Pr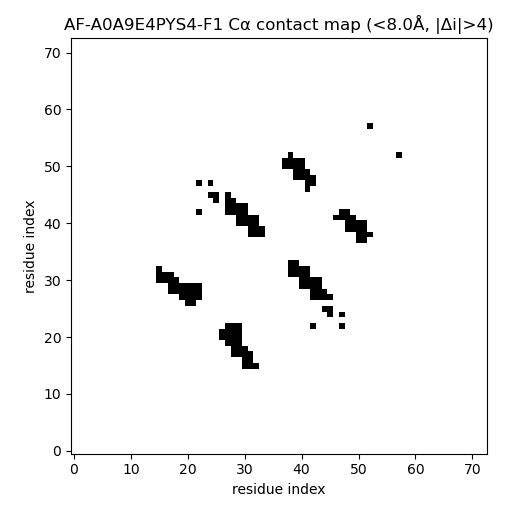otein AF-A0A9E4PYS4-F1 (afdb_monomer)

pLDDT: mean 75.65, std 19.0, range [41.22, 96.81]

Nearest PDB structures (foldseek):
  8ity-assembly1_I  TM=7.587E-01  e=6.027E-01  Homo sapiens

Structure (mmCIF, N/CA/C/O backbone):
data_AF-A0A9E4PYS4-F1
#
_entry.id   AF-A0A9E4PYS4-F1
#
loop_
_atom_site.group_PDB
_atom_site.id
_atom_site.type_symbol
_atom_site.label_atom_id
_atom_site.label_alt_id
_atom_site.label_comp_id
_atom_site.label_asym_id
_atom_site.label_entity_id
_atom_site.label_seq_id
_atom_site.pdbx_PDB_ins_code
_atom_site.Cartn_x
_atom_site.Cartn_y
_atom_site.Cartn_z
_atom_site.occupancy
_atom_site.B_iso_or_equiv
_atom_site.auth_seq_id
_atom_site.auth_comp_id
_atom_site.auth_asym_id
_atom_site.auth_atom_id
_atom_site.pdbx_PDB_model_num
ATOM 1 N N . MET A 1 1 ? 41.252 9.438 1.113 1.00 45.28 1 MET A N 1
ATOM 2 C CA . MET A 1 1 ? 39.809 9.688 1.358 1.00 45.28 1 MET A CA 1
ATOM 3 C C . MET A 1 1 ? 38.991 8.552 0.754 1.00 45.28 1 MET A C 1
ATOM 5 O O . MET A 1 1 ? 38.278 8.739 -0.227 1.00 45.28 1 MET A O 1
ATOM 9 N N . GLU A 1 2 ? 39.121 7.350 1.310 1.00 41.22 2 GLU A N 1
ATOM 10 C CA . GLU A 1 2 ? 38.407 6.179 0.801 1.00 41.22 2 GLU A CA 1
ATOM 11 C C . GLU A 1 2 ? 36.960 6.216 1.286 1.00 41.22 2 GLU A C 1
ATOM 13 O O . GLU A 1 2 ? 36.662 6.329 2.478 1.00 41.22 2 GLU A O 1
ATOM 18 N N . ARG A 1 3 ? 36.050 6.230 0.313 1.00 46.47 3 ARG A N 1
ATOM 19 C CA . ARG A 1 3 ? 34.616 6.389 0.510 1.00 46.47 3 ARG A CA 1
ATOM 20 C C . ARG A 1 3 ? 34.094 5.169 1.260 1.00 46.47 3 ARG A C 1
ATOM 22 O O . ARG A 1 3 ? 33.936 4.097 0.688 1.00 46.47 3 ARG A O 1
ATOM 29 N N . ARG A 1 4 ? 33.807 5.358 2.548 1.00 49.91 4 ARG A N 1
ATOM 30 C CA . ARG A 1 4 ? 33.031 4.441 3.387 1.00 49.91 4 ARG A CA 1
ATOM 31 C C . ARG A 1 4 ? 31.692 4.208 2.684 1.00 49.91 4 ARG A C 1
ATOM 33 O O . ARG A 1 4 ? 30.796 5.043 2.791 1.00 49.91 4 ARG A O 1
ATOM 40 N N . LEU A 1 5 ? 31.572 3.115 1.926 1.00 55.47 5 LEU A N 1
ATOM 41 C CA . LEU A 1 5 ? 30.284 2.626 1.446 1.00 55.47 5 LEU A CA 1
ATOM 42 C C . LEU A 1 5 ? 29.442 2.424 2.702 1.00 55.47 5 LEU A C 1
ATOM 44 O O . LEU A 1 5 ? 29.685 1.508 3.492 1.00 55.47 5 LEU A O 1
ATOM 48 N N . LYS A 1 6 ? 28.530 3.368 2.955 1.00 45.41 6 LYS A N 1
ATOM 49 C CA . LYS A 1 6 ? 27.514 3.241 3.990 1.00 45.41 6 LYS A CA 1
ATOM 50 C C . LYS A 1 6 ? 26.831 1.928 3.658 1.00 45.41 6 LYS A C 1
ATOM 52 O O . LYS A 1 6 ? 26.186 1.850 2.619 1.00 45.41 6 LYS A O 1
ATOM 57 N N . ARG A 1 7 ? 27.062 0.896 4.478 1.00 47.06 7 ARG A N 1
ATOM 58 C CA . ARG A 1 7 ? 26.270 -0.333 4.478 1.00 47.06 7 ARG A CA 1
ATOM 59 C C . ARG A 1 7 ? 24.835 0.154 4.540 1.00 47.06 7 ARG A C 1
ATOM 61 O O . ARG A 1 7 ? 24.388 0.590 5.599 1.00 47.06 7 ARG A O 1
ATOM 68 N N . SER A 1 8 ? 24.181 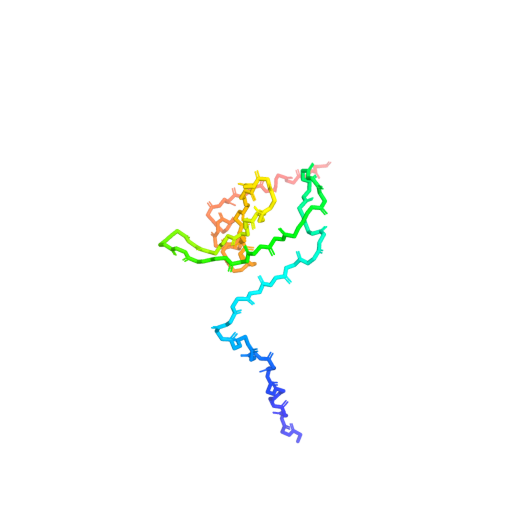0.230 3.386 1.00 47.78 8 SER A N 1
ATOM 69 C CA . SER A 1 8 ? 22.776 0.551 3.310 1.00 47.78 8 SER A CA 1
ATOM 70 C C . SER A 1 8 ? 22.134 -0.475 4.216 1.00 47.78 8 SER A C 1
ATOM 72 O O . SER A 1 8 ? 22.324 -1.676 4.008 1.00 47.78 8 SER A O 1
ATOM 74 N N . ALA A 1 9 ? 21.474 -0.009 5.269 1.00 45.84 9 ALA A N 1
ATOM 75 C CA . ALA A 1 9 ? 20.631 -0.832 6.112 1.00 45.84 9 ALA A CA 1
ATOM 76 C C . ALA A 1 9 ? 19.419 -1.269 5.271 1.00 45.84 9 ALA A C 1
ATOM 78 O O . ALA A 1 9 ? 18.284 -0.907 5.529 1.00 45.84 9 ALA A O 1
ATOM 79 N N . PHE A 1 10 ? 19.688 -2.033 4.217 1.00 43.34 10 PHE A N 1
ATOM 80 C CA . PHE A 1 10 ? 18.749 -2.779 3.403 1.00 43.34 10 PHE A CA 1
ATOM 81 C C . PHE A 1 10 ? 18.538 -4.128 4.089 1.00 43.34 10 PHE A C 1
ATOM 83 O O . PHE A 1 10 ? 18.590 -5.190 3.485 1.00 43.34 10 PHE A O 1
ATOM 90 N N . ILE A 1 11 ? 18.346 -4.088 5.406 1.00 48.81 11 ILE A N 1
ATOM 91 C CA . ILE A 1 11 ? 17.847 -5.231 6.154 1.00 48.81 11 ILE A CA 1
ATOM 92 C C . ILE A 1 11 ? 16.324 -5.109 6.132 1.00 48.81 11 ILE A C 1
ATOM 94 O O . ILE A 1 11 ? 15.678 -4.968 7.164 1.00 48.81 11 ILE A O 1
ATOM 98 N N . TYR A 1 12 ? 15.733 -5.156 4.933 1.00 49.78 12 TYR A N 1
ATOM 99 C CA . TYR A 1 12 ? 14.366 -5.654 4.810 1.00 49.78 12 TYR A CA 1
ATOM 100 C C . TYR A 1 12 ? 14.462 -7.165 4.981 1.00 49.78 12 TYR A C 1
ATOM 102 O O . TYR A 1 12 ? 14.474 -7.939 4.029 1.00 49.78 12 TYR A O 1
ATOM 110 N N . ASN A 1 13 ? 14.641 -7.552 6.244 1.00 47.25 13 ASN A N 1
ATOM 111 C CA . ASN A 1 13 ? 14.432 -8.905 6.706 1.00 47.25 13 ASN A CA 1
ATOM 112 C C . ASN A 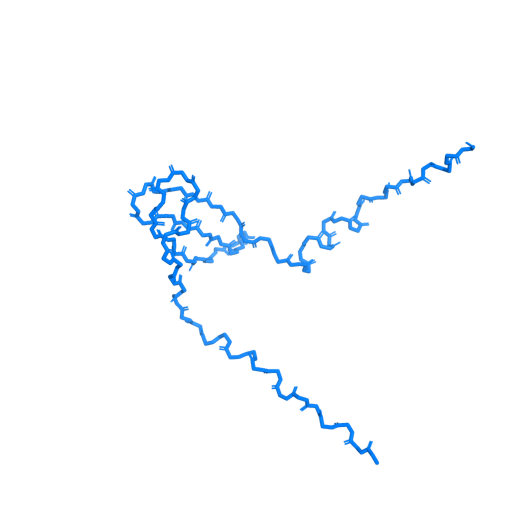1 13 ? 13.039 -9.311 6.213 1.00 47.25 13 ASN A C 1
ATOM 114 O O . ASN A 1 13 ? 12.090 -8.540 6.349 1.00 47.25 13 ASN A O 1
ATOM 118 N N . SER A 1 14 ? 12.954 -10.461 5.563 1.00 54.91 14 SER A N 1
ATOM 119 C CA . SER A 1 14 ? 11.817 -11.002 4.817 1.00 54.91 14 SER A CA 1
ATOM 120 C C . SER A 1 14 ? 10.608 -11.325 5.707 1.00 54.91 14 SER A C 1
ATOM 122 O O . SER A 1 14 ? 10.191 -12.473 5.825 1.00 54.91 14 SER A O 1
ATOM 124 N N . GLY A 1 15 ? 10.064 -10.312 6.376 1.00 59.03 15 GLY A N 1
ATOM 125 C CA . GLY A 1 15 ? 9.050 -10.439 7.407 1.00 59.03 15 GLY A CA 1
ATOM 126 C C . GLY A 1 15 ? 7.883 -9.506 7.139 1.00 59.03 15 GLY A C 1
ATOM 127 O O . GLY A 1 15 ? 8.070 -8.319 6.887 1.00 59.03 15 GLY A O 1
ATOM 128 N N . TRP A 1 16 ? 6.687 -10.084 7.196 1.00 65.19 16 TRP A N 1
ATOM 129 C CA . TRP A 1 16 ? 5.400 -9.425 7.400 1.00 65.19 16 TRP A CA 1
ATOM 130 C C . TRP A 1 16 ? 5.522 -7.990 7.952 1.00 65.19 16 TRP A C 1
ATOM 132 O O . TRP A 1 16 ? 5.821 -7.792 9.129 1.00 65.19 16 TRP A O 1
ATOM 142 N N . VAL A 1 17 ? 5.273 -6.985 7.106 1.00 82.81 17 VAL A N 1
ATOM 143 C CA . VAL A 1 17 ? 5.199 -5.582 7.539 1.00 82.81 17 VAL A CA 1
ATOM 144 C C . VAL A 1 17 ? 3.741 -5.253 7.832 1.00 82.81 17 VAL A C 1
ATOM 146 O O . VAL A 1 17 ? 2.881 -5.422 6.963 1.00 82.81 17 VAL A O 1
ATOM 149 N N . LEU A 1 18 ? 3.474 -4.789 9.053 1.00 90.81 18 LEU A N 1
ATOM 150 C CA . LEU A 1 18 ? 2.171 -4.287 9.478 1.00 90.81 18 LEU A CA 1
ATOM 151 C C . LEU A 1 18 ? 2.242 -2.763 9.626 1.00 90.81 18 LEU A C 1
ATOM 153 O O . LEU A 1 18 ? 3.067 -2.239 10.371 1.00 90.81 18 LEU A O 1
ATOM 157 N N . GLN A 1 19 ? 1.376 -2.058 8.907 1.00 90.88 19 GLN A N 1
ATOM 158 C CA . GLN A 1 19 ? 1.192 -0.615 8.991 1.00 90.88 19 GLN A CA 1
ATOM 159 C C . GLN A 1 19 ? -0.047 -0.325 9.834 1.00 90.88 19 GLN A C 1
ATOM 161 O O . GLN A 1 19 ? -1.175 -0.587 9.407 1.00 90.88 19 GLN A O 1
ATOM 166 N N . PHE A 1 20 ? 0.158 0.221 11.029 1.00 94.00 20 PHE A N 1
ATOM 167 C CA . PHE A 1 20 ? -0.947 0.582 11.909 1.00 94.00 20 PHE A CA 1
ATOM 168 C C . PHE A 1 20 ? -1.714 1.785 11.365 1.00 94.00 20 PHE A C 1
ATOM 170 O O . PHE A 1 20 ? -1.101 2.761 10.934 1.00 94.00 20 PHE A O 1
ATOM 177 N N . LYS A 1 21 ? -3.051 1.718 11.397 1.00 92.81 21 LYS A N 1
ATOM 178 C CA . LYS A 1 21 ? -3.949 2.800 10.939 1.00 92.81 21 LYS A CA 1
ATOM 179 C C . LYS A 1 21 ? -3.681 3.297 9.506 1.00 92.81 21 LYS A C 1
ATOM 181 O O . LYS A 1 21 ? -4.019 4.427 9.169 1.00 92.81 21 LYS A O 1
ATOM 186 N N . GLY A 1 22 ? -3.090 2.456 8.656 1.00 91.31 22 GLY A N 1
ATOM 187 C CA . GLY A 1 22 ? -2.683 2.824 7.297 1.00 91.31 22 GLY A CA 1
ATOM 188 C C . GLY A 1 22 ? -3.802 2.788 6.253 1.00 91.31 22 GLY A C 1
ATOM 189 O O . GLY A 1 22 ? -3.611 3.273 5.142 1.00 91.31 22 GLY A O 1
ATOM 190 N N . CYS A 1 23 ? -4.965 2.202 6.560 1.00 95.75 23 CYS A N 1
ATOM 191 C CA . CYS A 1 23 ? -6.018 2.039 5.560 1.00 95.75 23 CYS A CA 1
ATOM 192 C C . CYS A 1 23 ? -6.762 3.360 5.287 1.00 95.75 23 CYS A C 1
ATOM 194 O O . CYS A 1 23 ? -7.438 3.858 6.190 1.00 95.75 23 CYS A O 1
ATOM 196 N N . PRO A 1 24 ? -6.780 3.867 4.038 1.00 94.94 24 PRO A N 1
ATOM 197 C CA . PRO A 1 24 ? -7.474 5.111 3.700 1.00 94.94 24 PRO A CA 1
ATOM 198 C C . PRO A 1 24 ? -9.004 4.984 3.723 1.00 94.94 24 PRO A C 1
ATOM 200 O O . PRO A 1 24 ? -9.697 5.992 3.800 1.00 94.94 24 PRO A O 1
ATOM 203 N N . ARG A 1 25 ? -9.554 3.759 3.662 1.00 95.56 25 ARG A N 1
ATOM 204 C CA . ARG A 1 25 ? -11.010 3.540 3.690 1.00 95.56 25 ARG A CA 1
ATOM 205 C C . ARG A 1 25 ? -11.599 3.511 5.094 1.00 95.56 25 ARG A C 1
ATOM 207 O O . ARG A 1 25 ? -12.666 4.068 5.309 1.00 95.56 25 ARG A O 1
ATOM 214 N N . CYS A 1 26 ? -10.962 2.797 6.022 1.00 96.75 26 CYS A N 1
ATOM 215 C CA . CYS A 1 26 ? -11.532 2.539 7.350 1.00 96.75 26 CYS A CA 1
ATOM 216 C C . CYS A 1 26 ? -10.614 2.937 8.513 1.00 96.75 26 CYS A C 1
ATOM 218 O O . CYS A 1 26 ? -10.973 2.706 9.664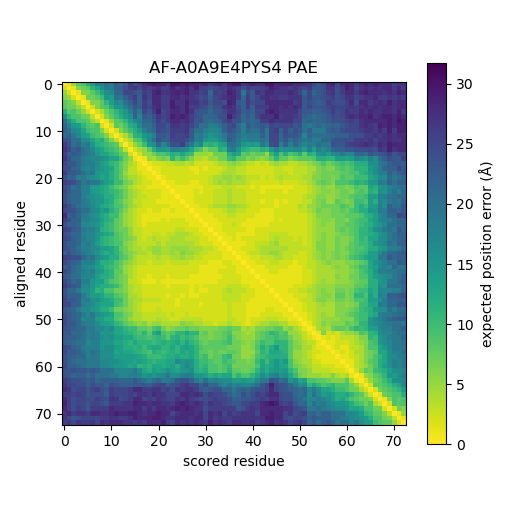 1.00 96.75 26 CYS A O 1
ATOM 220 N N . GLY A 1 27 ? -9.411 3.458 8.242 1.00 95.75 27 GLY A N 1
ATOM 221 C CA . GLY A 1 27 ? -8.412 3.761 9.272 1.00 95.75 27 GLY A CA 1
ATOM 222 C C . GLY A 1 27 ? -7.893 2.522 10.006 1.00 95.75 27 GLY A C 1
ATOM 223 O O . GLY A 1 27 ? -7.428 2.628 11.135 1.00 95.75 27 GLY A O 1
ATOM 224 N N . GLY A 1 28 ? -8.033 1.336 9.414 1.00 96.19 28 GLY A N 1
ATOM 225 C CA . GLY A 1 28 ? -7.555 0.077 9.979 1.00 96.19 28 GLY A CA 1
ATOM 226 C C . GLY A 1 28 ? -6.112 -0.253 9.620 1.00 96.19 28 GLY A C 1
ATOM 227 O O . GLY A 1 28 ? -5.454 0.482 8.883 1.00 96.19 28 GLY A O 1
ATOM 228 N N . ASP A 1 29 ? -5.634 -1.388 10.118 1.00 96.06 29 ASP A N 1
ATOM 229 C CA . ASP A 1 29 ? -4.255 -1.827 9.903 1.00 96.06 29 ASP A CA 1
ATOM 230 C C . ASP A 1 29 ? -4.082 -2.491 8.532 1.00 96.06 29 ASP A C 1
ATOM 232 O O . ASP A 1 29 ? -4.972 -3.205 8.049 1.00 96.06 29 ASP A O 1
ATOM 236 N N . MET A 1 30 ? -2.938 -2.244 7.894 1.00 95.69 30 MET A N 1
ATOM 237 C CA . MET A 1 30 ? -2.594 -2.798 6.585 1.00 95.69 30 MET A CA 1
ATOM 238 C C . MET A 1 30 ? -1.405 -3.741 6.671 1.00 95.69 30 MET A C 1
ATOM 240 O O . MET A 1 30 ? -0.398 -3.442 7.303 1.00 95.69 30 MET A O 1
ATOM 244 N N . HIS A 1 31 ? -1.516 -4.872 5.992 1.00 93.94 31 HIS A N 1
ATOM 245 C CA . HIS A 1 31 ? -0.487 -5.890 5.892 1.00 93.94 31 HIS A CA 1
ATOM 246 C C . HIS A 1 31 ? 0.112 -5.905 4.480 1.00 93.94 31 HIS A C 1
ATOM 248 O O . HIS A 1 31 ? -0.634 -5.901 3.499 1.00 93.94 31 HIS A O 1
ATOM 254 N N . ARG A 1 32 ? 1.447 -5.943 4.380 1.00 92.44 32 ARG A N 1
ATOM 255 C CA . ARG A 1 32 ? 2.172 -6.029 3.104 1.00 92.44 32 ARG A CA 1
ATOM 256 C C . ARG A 1 32 ? 2.354 -7.480 2.652 1.00 92.44 32 ARG A C 1
ATOM 258 O O . ARG A 1 32 ? 3.044 -8.246 3.323 1.00 92.44 32 ARG A O 1
ATOM 265 N N . GLY A 1 33 ? 1.792 -7.814 1.495 1.00 90.38 33 GLY A N 1
ATOM 266 C CA . GLY A 1 33 ? 1.942 -9.089 0.796 1.00 90.38 33 GLY A CA 1
ATOM 267 C C . GLY A 1 33 ? 2.732 -8.956 -0.510 1.00 90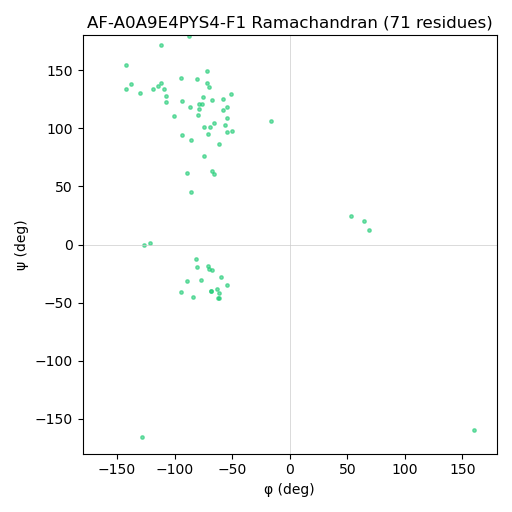.38 33 GLY A C 1
ATOM 268 O O . GLY A 1 33 ? 3.047 -7.850 -0.956 1.00 90.38 33 GLY A O 1
ATOM 269 N N . ARG A 1 34 ? 3.062 -10.100 -1.118 1.00 88.56 34 ARG A N 1
ATOM 270 C CA . ARG A 1 34 ? 3.707 -10.187 -2.434 1.00 88.56 34 ARG A CA 1
ATOM 271 C C . ARG A 1 34 ? 3.142 -11.364 -3.223 1.00 88.56 34 ARG A C 1
ATOM 273 O O . ARG A 1 34 ? 3.055 -12.464 -2.685 1.00 88.56 34 ARG A O 1
ATOM 280 N N . ASP A 1 35 ? 2.807 -11.138 -4.483 1.00 87.94 35 ASP A N 1
ATOM 281 C CA . ASP A 1 35 ? 2.369 -12.148 -5.443 1.00 87.94 35 ASP A CA 1
ATOM 282 C C . ASP A 1 35 ? 3.184 -12.062 -6.751 1.00 87.94 35 ASP A C 1
ATOM 284 O O . ASP A 1 35 ? 4.254 -11.446 -6.802 1.00 87.94 35 ASP A O 1
ATOM 288 N N . ILE A 1 36 ? 2.701 -12.726 -7.807 1.00 88.19 36 ILE A N 1
ATOM 289 C CA . ILE A 1 36 ? 3.340 -12.727 -9.131 1.00 88.19 36 ILE A CA 1
ATOM 290 C C . ILE A 1 36 ? 3.295 -11.360 -9.832 1.00 88.19 36 ILE A C 1
ATOM 292 O O . ILE A 1 36 ? 4.123 -11.103 -10.704 1.00 88.19 36 ILE A O 1
ATOM 296 N N . TYR A 1 37 ? 2.361 -10.482 -9.461 1.00 85.94 37 TYR A N 1
ATOM 297 C CA . TYR A 1 37 ? 2.205 -9.145 -10.031 1.00 85.94 37 TYR A CA 1
ATOM 298 C C . TYR A 1 37 ? 3.049 -8.120 -9.269 1.00 85.94 37 TYR A C 1
ATOM 300 O O . TYR A 1 37 ? 3.605 -7.178 -9.845 1.00 85.94 37 TYR A O 1
ATOM 308 N N . GLY A 1 38 ? 3.257 -8.320 -7.973 1.00 86.75 38 GLY A N 1
ATOM 309 C CA . GLY A 1 38 ? 4.053 -7.395 -7.196 1.00 86.75 38 GLY A CA 1
ATOM 310 C C . GLY A 1 38 ? 3.820 -7.461 -5.711 1.00 86.75 38 GLY A C 1
ATOM 311 O O . GLY A 1 38 ? 3.369 -8.455 -5.162 1.00 86.75 38 GLY A O 1
ATOM 312 N N . GLU A 1 39 ? 4.194 -6.375 -5.054 1.00 90.38 39 GLU A N 1
ATOM 313 C CA . GLU A 1 39 ? 3.877 -6.167 -3.654 1.00 90.38 39 GLU A CA 1
ATOM 314 C C . GLU A 1 39 ? 2.605 -5.342 -3.545 1.00 90.38 39 GLU A C 1
ATOM 316 O O . GLU A 1 39 ? 2.389 -4.409 -4.319 1.00 90.38 39 GLU A O 1
ATOM 321 N N . PHE A 1 40 ? 1.797 -5.660 -2.548 1.00 92.25 40 PHE A N 1
ATOM 322 C CA . PHE A 1 40 ? 0.535 -4.988 -2.288 1.00 92.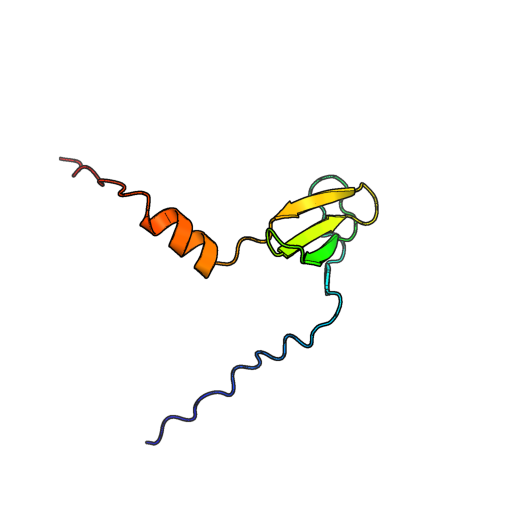25 40 PHE A CA 1
ATOM 323 C C . PHE A 1 40 ? 0.323 -4.861 -0.783 1.00 92.25 40 PHE A C 1
ATOM 325 O O . PHE A 1 40 ? 0.836 -5.651 0.008 1.00 92.25 40 PHE A O 1
ATOM 332 N N . ASN A 1 41 ? -0.459 -3.873 -0.373 1.00 93.94 41 ASN A N 1
ATOM 333 C CA . ASN A 1 41 ? -0.925 -3.715 0.995 1.00 93.94 41 ASN A CA 1
ATOM 334 C C . ASN A 1 41 ? -2.410 -4.057 1.049 1.00 93.94 41 ASN A C 1
ATOM 336 O O . ASN A 1 41 ? -3.193 -3.475 0.307 1.00 93.94 41 ASN A O 1
ATOM 340 N N . THR A 1 42 ? -2.811 -4.948 1.953 1.00 95.44 42 THR A N 1
ATOM 341 C CA . THR A 1 42 ? -4.222 -5.288 2.190 1.00 95.44 42 THR A CA 1
ATOM 342 C C . THR A 1 42 ? -4.625 -4.959 3.620 1.00 95.44 42 THR A C 1
ATOM 344 O O . THR A 1 42 ? -3.915 -5.282 4.569 1.00 95.44 42 THR A O 1
ATOM 347 N N . CYS A 1 43 ? -5.772 -4.306 3.794 1.00 96.44 43 CYS A N 1
ATOM 348 C CA . CYS A 1 43 ? -6.312 -3.993 5.109 1.00 96.44 43 CYS A CA 1
ATOM 349 C C . CYS A 1 43 ? -6.906 -5.241 5.765 1.00 96.44 43 CYS A C 1
ATOM 351 O O . CYS A 1 43 ? -7.810 -5.862 5.207 1.00 96.44 43 CYS A O 1
ATOM 353 N N . LEU A 1 44 ? -6.469 -5.541 6.989 1.00 94.44 44 LEU A N 1
ATOM 354 C CA . LEU A 1 44 ? -6.940 -6.701 7.752 1.00 94.44 44 LEU A CA 1
ATOM 355 C C . LEU A 1 44 ? -8.394 -6.561 8.232 1.00 94.44 44 LEU A C 1
ATOM 357 O O . LEU A 1 44 ? -9.035 -7.561 8.533 1.00 94.44 44 LEU A O 1
ATOM 361 N N . GLN A 1 45 ? -8.921 -5.335 8.308 1.00 94.62 45 GLN A N 1
ATOM 362 C CA . GLN A 1 45 ? -10.269 -5.077 8.826 1.00 94.62 45 GLN A CA 1
ATOM 363 C C . GLN A 1 45 ? -11.342 -5.004 7.735 1.00 94.62 45 GLN A C 1
ATOM 365 O O . GLN A 1 45 ? -12.447 -5.493 7.939 1.00 94.62 45 GLN A O 1
ATOM 370 N N . CYS A 1 46 ? -11.048 -4.375 6.591 1.00 96.81 46 CYS A N 1
ATOM 371 C CA . CYS A 1 46 ? -12.043 -4.147 5.532 1.00 96.81 46 CYS A CA 1
ATOM 372 C C . CYS A 1 46 ? -11.680 -4.761 4.172 1.00 96.81 46 CYS A C 1
ATOM 374 O O . CYS A 1 46 ? -12.406 -4.538 3.203 1.00 96.81 46 CYS A O 1
ATOM 376 N N . GLY A 1 47 ? -10.539 -5.450 4.066 1.00 95.38 47 GLY A N 1
ATOM 377 C CA . GLY A 1 47 ? -10.090 -6.100 2.831 1.00 95.38 47 GLY A CA 1
ATOM 378 C C . GLY A 1 47 ? -9.672 -5.148 1.706 1.00 95.38 47 GLY A C 1
ATOM 379 O O . GLY A 1 47 ? -9.545 -5.576 0.568 1.00 95.38 47 GLY A O 1
ATOM 380 N N . HIS A 1 48 ? -9.488 -3.852 1.977 1.00 96.44 48 HIS A N 1
ATOM 381 C CA . HIS A 1 48 ? -9.028 -2.913 0.952 1.00 96.44 48 HIS A CA 1
ATOM 382 C C . HIS A 1 48 ? -7.585 -3.211 0.545 1.00 96.44 48 HIS A C 1
ATOM 384 O O . HIS A 1 48 ? -6.713 -3.192 1.414 1.00 96.44 48 HIS A O 1
ATOM 390 N N . THR A 1 49 ? -7.344 -3.426 -0.746 1.00 94.31 49 THR A N 1
ATOM 391 C CA . THR A 1 49 ? -6.018 -3.719 -1.300 1.00 94.31 49 THR A CA 1
ATOM 392 C C . THR A 1 49 ? -5.526 -2.565 -2.166 1.00 94.31 49 THR A C 1
ATOM 394 O O . THR A 1 49 ? -6.307 -1.973 -2.909 1.00 94.31 49 THR A O 1
ATOM 397 N N . MET A 1 50 ? -4.240 -2.241 -2.053 1.00 91.94 50 MET A N 1
ATOM 398 C CA . MET A 1 50 ? -3.556 -1.236 -2.866 1.00 91.94 50 MET A CA 1
ATOM 399 C C . MET A 1 50 ? -2.183 -1.757 -3.278 1.00 91.94 50 MET A C 1
ATOM 401 O O . MET A 1 50 ? -1.466 -2.317 -2.447 1.00 91.94 50 MET A O 1
ATOM 405 N N . ASP A 1 51 ? -1.796 -1.534 -4.528 1.00 91.12 51 ASP A N 1
ATOM 406 C CA . ASP A 1 51 ? -0.475 -1.918 -5.016 1.00 91.12 51 ASP A CA 1
ATOM 407 C C . ASP A 1 51 ? 0.621 -1.023 -4.432 1.00 91.12 51 ASP A C 1
ATOM 409 O O . ASP A 1 51 ? 0.482 0.198 -4.327 1.00 91.12 51 ASP A O 1
ATOM 413 N N . VAL A 1 52 ? 1.747 -1.635 -4.067 1.00 87.94 52 VAL A N 1
ATOM 414 C CA . VAL A 1 52 ? 2.951 -0.917 -3.650 1.00 87.94 52 VAL A CA 1
ATOM 415 C C . VAL A 1 52 ? 3.824 -0.744 -4.882 1.00 87.94 52 VAL A C 1
ATOM 417 O O . VAL A 1 52 ? 4.604 -1.625 -5.254 1.00 87.94 52 VAL A O 1
ATOM 420 N N . VAL A 1 53 ? 3.679 0.400 -5.549 1.00 81.31 53 VAL A N 1
ATOM 421 C CA . VAL A 1 53 ? 4.533 0.719 -6.693 1.00 81.31 53 VAL A CA 1
ATOM 422 C C . VAL A 1 53 ? 5.881 1.202 -6.170 1.00 81.31 53 VAL A C 1
ATOM 424 O O . VAL A 1 53 ? 5.968 2.211 -5.472 1.00 81.31 53 VAL A O 1
ATOM 427 N N . SER A 1 54 ? 6.942 0.453 -6.472 1.00 77.00 54 SER A N 1
ATOM 428 C CA . SER A 1 54 ? 8.292 0.883 -6.120 1.00 77.00 54 SER A CA 1
ATOM 429 C C . SER A 1 54 ? 8.709 2.060 -7.013 1.00 77.00 54 SER A C 1
ATOM 431 O O . SER A 1 54 ? 8.283 2.112 -8.172 1.00 77.00 54 SER A O 1
ATOM 433 N N . PRO A 1 55 ? 9.546 2.994 -6.531 1.00 75.31 55 PRO A N 1
ATOM 434 C CA . PRO A 1 55 ? 10.035 4.104 -7.347 1.00 75.31 55 PRO A CA 1
ATOM 435 C C . PRO A 1 55 ? 10.694 3.630 -8.647 1.00 75.31 55 PRO A C 1
ATOM 437 O O . PRO A 1 55 ? 10.532 4.263 -9.684 1.00 75.31 55 PRO A O 1
ATOM 440 N N . GLU A 1 56 ? 11.380 2.485 -8.620 1.00 76.56 56 GLU A N 1
ATOM 441 C CA . GLU A 1 56 ? 12.001 1.884 -9.802 1.00 76.56 56 GLU A CA 1
ATOM 442 C C . GLU A 1 56 ? 10.949 1.378 -10.799 1.0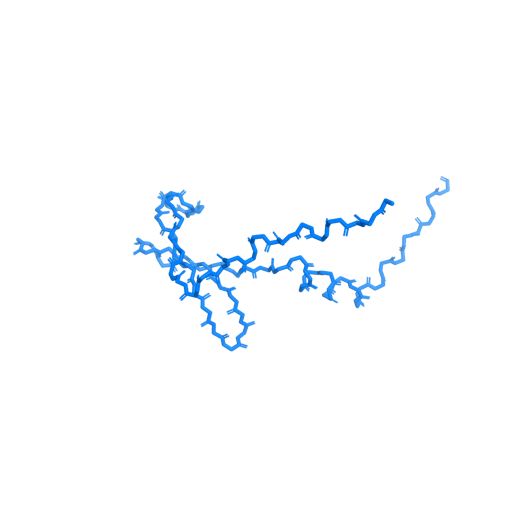0 76.56 56 GLU A C 1
ATOM 444 O O . GLU A 1 56 ? 11.104 1.568 -12.003 1.00 76.56 56 GLU A O 1
ATOM 449 N N . ARG A 1 57 ? 9.853 0.775 -10.314 1.00 72.62 57 ARG A N 1
ATOM 450 C CA . ARG A 1 57 ? 8.719 0.351 -11.154 1.00 72.62 57 ARG A CA 1
ATOM 451 C C . ARG A 1 57 ? 7.953 1.538 -11.726 1.00 72.62 57 ARG A C 1
ATOM 453 O O . ARG A 1 57 ? 7.591 1.500 -12.897 1.00 72.62 57 ARG A O 1
ATOM 460 N N . MET A 1 58 ? 7.747 2.593 -10.937 1.00 73.56 58 MET A N 1
ATOM 461 C CA . MET A 1 58 ? 7.154 3.842 -11.425 1.00 73.56 58 MET A CA 1
ATOM 462 C C . MET A 1 58 ? 8.032 4.473 -12.506 1.00 73.56 58 MET A C 1
ATOM 464 O O . MET A 1 58 ? 7.525 4.855 -13.554 1.00 73.56 58 MET A O 1
ATOM 468 N N . ALA A 1 59 ? 9.347 4.538 -12.279 1.00 76.56 59 ALA A N 1
ATOM 469 C CA . ALA A 1 59 ? 10.297 5.055 -13.257 1.00 76.56 59 ALA A CA 1
ATOM 470 C C . ALA A 1 59 ? 10.297 4.226 -14.548 1.00 76.56 59 ALA A C 1
ATOM 472 O O . ALA A 1 59 ? 10.295 4.807 -15.627 1.00 76.56 59 ALA A O 1
ATOM 473 N N . ALA A 1 60 ? 10.236 2.893 -14.453 1.00 74.69 60 ALA A N 1
ATOM 474 C CA . ALA A 1 60 ? 10.122 2.022 -15.621 1.00 74.69 60 ALA A CA 1
ATOM 475 C C . ALA A 1 60 ? 8.820 2.270 -16.405 1.00 74.69 60 ALA A C 1
ATOM 477 O O . ALA A 1 60 ? 8.870 2.434 -17.616 1.00 74.69 60 ALA A O 1
ATOM 478 N N . MET A 1 61 ? 7.673 2.378 -15.721 1.00 72.75 61 MET A N 1
ATOM 479 C CA . MET A 1 61 ? 6.381 2.674 -16.359 1.00 72.75 61 MET A CA 1
ATOM 480 C C . MET A 1 61 ? 6.348 4.053 -17.035 1.00 72.75 61 MET A C 1
ATOM 482 O O . MET A 1 61 ? 5.757 4.204 -18.101 1.00 72.75 61 MET A O 1
ATOM 486 N N . LEU A 1 62 ? 6.969 5.065 -16.421 1.00 76.25 62 LEU A N 1
ATOM 487 C CA . LEU A 1 62 ? 7.017 6.424 -16.966 1.00 76.25 62 LEU A CA 1
ATOM 488 C C . LEU A 1 62 ? 8.031 6.569 -18.105 1.00 76.25 62 LEU A C 1
ATOM 490 O O . LEU A 1 62 ? 7.803 7.379 -18.996 1.00 76.25 62 LEU A O 1
ATOM 494 N N . ALA A 1 63 ? 9.121 5.797 -18.107 1.00 73.69 63 ALA A N 1
ATOM 495 C CA . ALA A 1 63 ? 10.127 5.845 -19.170 1.00 73.69 63 ALA A CA 1
ATOM 496 C C . ALA A 1 63 ? 9.548 5.500 -20.556 1.00 73.69 63 ALA A C 1
ATOM 498 O O . ALA A 1 63 ? 10.028 6.020 -21.564 1.00 73.69 63 ALA A O 1
ATOM 499 N N . ASP A 1 64 ? 8.492 4.684 -20.606 1.00 66.94 64 ASP A N 1
ATOM 500 C CA . ASP A 1 64 ? 7.795 4.331 -21.846 1.00 66.94 64 ASP A CA 1
ATOM 501 C C . ASP A 1 64 ? 6.802 5.418 -22.310 1.00 66.94 64 ASP A C 1
ATOM 503 O O . ASP A 1 64 ? 6.463 5.495 -23.495 1.00 66.94 64 ASP A O 1
ATOM 507 N N . MET A 1 65 ? 6.372 6.318 -21.417 1.00 63.88 65 MET A N 1
ATOM 508 C CA . MET A 1 65 ? 5.589 7.502 -21.778 1.00 63.88 65 MET A CA 1
ATOM 509 C C . MET A 1 65 ? 6.536 8.639 -22.173 1.00 63.88 65 MET A C 1
ATOM 511 O O . MET A 1 65 ? 6.926 9.463 -21.348 1.00 63.88 65 MET A O 1
ATOM 515 N N . LYS A 1 66 ? 6.877 8.730 -23.464 1.00 58.16 66 LYS A N 1
ATOM 516 C CA . LYS A 1 66 ? 7.464 9.947 -24.050 1.00 58.16 66 LYS A CA 1
ATOM 517 C C . LYS A 1 66 ? 6.468 11.105 -23.920 1.00 58.16 66 LYS A C 1
ATOM 519 O O . LYS A 1 66 ? 5.667 11.348 -24.817 1.00 58.16 66 LYS A O 1
ATOM 524 N N . VAL A 1 67 ? 6.488 11.801 -22.788 1.00 57.69 67 VAL A N 1
ATOM 525 C CA . VAL A 1 67 ? 5.782 13.073 -22.633 1.00 57.69 67 VAL A CA 1
ATOM 526 C C . VAL A 1 67 ? 6.597 14.113 -23.393 1.00 57.69 67 VAL A C 1
ATOM 528 O O . VAL A 1 67 ? 7.634 14.567 -22.912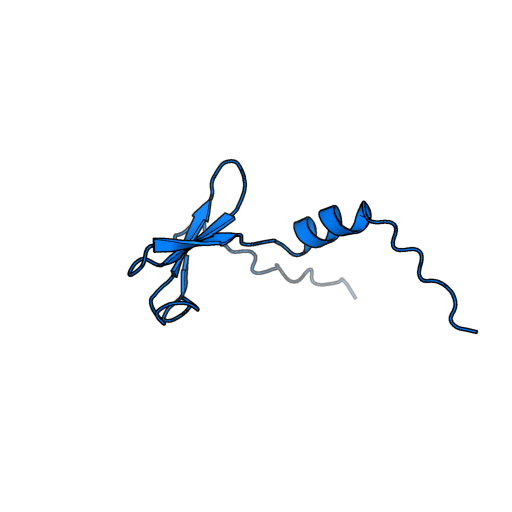 1.00 57.69 67 VAL A O 1
ATOM 531 N N . GLU A 1 68 ? 6.160 14.460 -24.602 1.00 54.78 68 GLU A N 1
ATOM 532 C CA . GLU A 1 68 ? 6.689 15.631 -25.295 1.00 54.78 68 GLU A CA 1
ATOM 533 C C . GLU A 1 68 ? 6.208 16.870 -24.539 1.00 54.78 68 GLU A C 1
ATOM 535 O O . GLU A 1 68 ? 5.044 17.265 -24.616 1.00 54.78 68 GLU A O 1
ATOM 540 N N . VAL A 1 69 ? 7.096 17.438 -23.724 1.00 57.34 69 VAL A N 1
ATOM 541 C CA . VAL A 1 69 ? 6.852 18.714 -23.057 1.00 57.34 69 VAL A CA 1
ATOM 542 C C . VAL A 1 69 ? 6.904 19.777 -24.149 1.00 57.34 69 VAL A C 1
ATOM 544 O O . VAL A 1 69 ? 7.980 20.207 -24.553 1.00 57.34 69 VAL A O 1
ATOM 547 N N . GLY A 1 70 ? 5.737 20.131 -24.687 1.00 51.75 70 GLY A N 1
ATOM 548 C CA . GLY A 1 70 ? 5.609 21.236 -25.626 1.00 51.75 70 GLY A CA 1
ATOM 549 C C . GLY A 1 70 ? 6.127 22.518 -24.981 1.00 51.75 70 GLY A C 1
ATOM 550 O O . GLY A 1 70 ? 5.700 22.886 -23.886 1.00 51.75 70 GLY A O 1
ATOM 551 N N . GLU A 1 71 ? 7.077 23.161 -25.652 1.00 47.25 71 GLU A N 1
ATOM 552 C CA . GLU A 1 71 ? 7.635 24.456 -25.284 1.00 47.25 71 GLU A CA 1
ATOM 553 C C . GLU A 1 71 ? 6.499 25.488 -25.229 1.00 47.25 71 GLU A C 1
ATOM 555 O O . GLU A 1 71 ? 5.814 25.736 -26.223 1.00 47.25 71 GLU A O 1
ATOM 560 N N . VAL A 1 72 ? 6.237 26.031 -24.038 1.00 54.50 72 VAL A N 1
ATOM 561 C CA . VAL A 1 72 ? 5.258 27.106 -23.858 1.00 54.50 72 VAL A CA 1
ATOM 562 C C . VAL A 1 72 ? 5.946 28.401 -24.286 1.00 54.50 72 VAL A C 1
ATOM 564 O O . VAL A 1 72 ? 6.916 28.809 -23.647 1.00 54.50 72 VAL A O 1
ATOM 567 N N . ALA A 1 73 ? 5.474 28.966 -25.399 1.00 52.25 73 ALA A N 1
ATOM 568 C CA . ALA A 1 73 ? 5.966 30.199 -26.019 1.00 52.25 73 ALA A CA 1
ATOM 569 C C . ALA A 1 73 ? 5.734 31.455 -25.165 1.00 52.25 73 ALA A C 1
ATOM 571 O O . ALA A 1 73 ? 4.728 31.490 -24.416 1.00 52.25 73 ALA A O 1
#

Foldseek 3Di:
DDDPPPPPCPPPPPDWDKAQLPDPPPSHIWIWDADPVGIWIAGPPPGDIDGDQDPVNVCVVCVVPPPPPPDDD

Solvent-accessible surface area (backbone atoms only — not comparable to full-atom values): 4799 Å² total; per-residue (Å²): 135,81,79,77,75,71,76,71,86,75,72,76,61,97,60,86,48,75,39,79,55,60,27,90,86,78,53,33,38,23,37,53,49,72,62,97,90,44,41,30,36,34,20,81,76,78,66,54,70,46,77,55,77,46,72,70,57,50,49,56,62,47,68,74,57,80,74,80,79,74,82,84,128

Mean predicted aligned error: 12.72 Å

Sequence 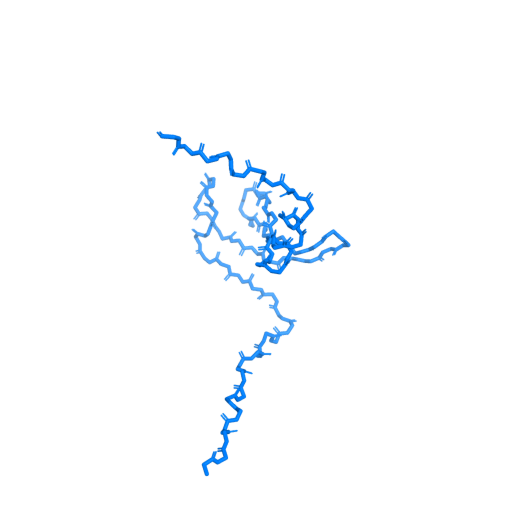(73 aa):
MERRLKRSAFIYNSGWVLQFKGCPRCGGDMHRGRDIYGEFNTCLQCGHTMDVVSPERMAAMLADMKVEVGEVA

Secondary structure (DSSP, 8-state):
-------------S---EETT--TTTS--EEEEE-SS-EEEEETTT--EEE---HHHHHHHHHTS--------

Radius of gyration: 18.33 Å; Cα contacts (8 Å, |Δi|>4): 77; chains: 1; bounding box: 52×43×38 Å